Protein AF-A0A960MFV7-F1 (afdb_monomer_lite)

pLDDT: mean 80.04, std 15.41, range [40.59, 96.38]

Foldseek 3Di:
DQDPLLPDPDDDPDDDDDDDDDDDDDQDFQADSRPRDTHHPPDQADPPLRAGRDPVLCVDPVSVVSNVVSVVVSCQQDVQDPVSLVVLCVVQVVVLVVLLVVLVCQVVPPVDPVSVVVSVVSNVVSVVSNVRSVVSVVNNVVVVVVVVVD

Structure (mmCIF, N/CA/C/O backbone):
data_AF-A0A960MFV7-F1
#
_entry.id   AF-A0A960MFV7-F1
#
loop_
_atom_site.group_PDB
_atom_site.id
_atom_site.type_symbol
_atom_site.label_atom_id
_atom_site.label_alt_id
_atom_site.label_comp_id
_atom_site.label_asym_id
_atom_site.label_entity_id
_atom_site.label_seq_id
_atom_site.pdbx_PDB_ins_code
_atom_site.Cartn_x
_atom_site.Cartn_y
_atom_site.Cartn_z
_atom_site.occupancy
_atom_site.B_iso_or_equiv
_atom_site.auth_seq_id
_atom_site.auth_comp_id
_atom_site.auth_asym_id
_atom_site.auth_atom_id
_atom_site.pdbx_PDB_model_num
ATOM 1 N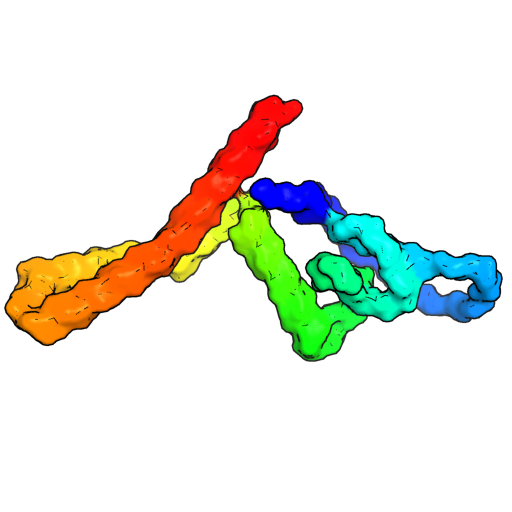 N . MET A 1 1 ? -16.028 -1.235 -0.741 1.00 47.66 1 MET A N 1
ATOM 2 C CA . MET A 1 1 ? -16.711 -0.328 0.194 1.00 47.66 1 MET A CA 1
ATOM 3 C C . MET A 1 1 ? -15.902 -0.315 1.466 1.00 47.66 1 MET A C 1
ATOM 5 O O . MET A 1 1 ? -15.509 -1.391 1.898 1.00 47.66 1 MET A O 1
ATOM 9 N N . CYS A 1 2 ? -15.612 0.863 2.005 1.00 56.50 2 CYS A N 1
ATOM 10 C CA . CYS A 1 2 ? -15.120 0.947 3.371 1.00 56.50 2 CYS A CA 1
ATOM 11 C C . CYS A 1 2 ? -16.263 0.593 4.306 1.00 56.50 2 CYS A C 1
ATOM 13 O O . CYS A 1 2 ? -17.358 1.103 4.080 1.00 56.50 2 CYS A O 1
ATOM 15 N N . PRO A 1 3 ? -16.067 -0.302 5.278 1.00 57.00 3 PRO A N 1
ATOM 16 C CA . PRO A 1 3 ? -17.098 -0.522 6.267 1.00 57.00 3 PRO A CA 1
ATOM 17 C C . PRO A 1 3 ? -17.255 0.755 7.112 1.00 57.00 3 PRO A C 1
ATOM 19 O O . PRO A 1 3 ? -16.258 1.378 7.487 1.00 57.00 3 PRO A O 1
ATOM 22 N N . ASP A 1 4 ? -18.506 1.154 7.366 1.00 56.75 4 ASP A N 1
ATOM 23 C CA . ASP A 1 4 ? -18.871 2.457 7.958 1.00 56.75 4 ASP A CA 1
ATOM 24 C C . ASP A 1 4 ? -18.198 2.728 9.311 1.00 56.75 4 ASP A C 1
ATOM 26 O O . ASP A 1 4 ? -17.954 3.875 9.679 1.00 56.75 4 ASP A O 1
ATOM 30 N N . TRP A 1 5 ? -17.796 1.677 10.023 1.00 56.44 5 TRP A N 1
ATOM 31 C CA . TRP A 1 5 ? -17.131 1.787 11.315 1.00 56.44 5 TRP A CA 1
ATOM 32 C C . TRP A 1 5 ? -15.707 2.351 11.285 1.00 56.44 5 TRP A C 1
ATOM 34 O O . TRP A 1 5 ? -15.196 2.772 12.319 1.00 56.44 5 TRP A O 1
ATOM 44 N N . ILE A 1 6 ? -15.044 2.389 10.123 1.00 59.53 6 ILE A N 1
ATOM 45 C CA . ILE A 1 6 ? -13.696 2.975 10.009 1.00 59.53 6 ILE A CA 1
ATOM 46 C C . ILE A 1 6 ? -13.765 4.518 10.077 1.00 59.53 6 ILE A C 1
ATOM 48 O O . ILE A 1 6 ? -12.744 5.179 10.252 1.00 59.53 6 ILE A O 1
ATOM 52 N N . ILE A 1 7 ? -14.951 5.131 9.951 1.00 51.09 7 ILE A N 1
ATOM 53 C CA . ILE A 1 7 ? -15.165 6.590 9.890 1.00 51.09 7 ILE A CA 1
ATOM 54 C C . ILE A 1 7 ? -15.609 7.169 11.251 1.00 51.09 7 ILE A C 1
ATOM 56 O O . ILE A 1 7 ? -16.507 8.004 11.302 1.00 51.09 7 ILE A O 1
ATOM 60 N N . LEU A 1 8 ? -15.004 6.763 12.373 1.00 47.53 8 LEU A N 1
ATOM 61 C CA . LEU A 1 8 ? -15.225 7.470 13.644 1.00 47.53 8 LEU A CA 1
ATOM 62 C C . LEU A 1 8 ? -14.099 8.486 13.917 1.00 47.53 8 LEU A C 1
ATOM 64 O O . LEU A 1 8 ? -12.928 8.105 14.012 1.00 47.53 8 LEU A O 1
ATOM 68 N N . PRO A 1 9 ? -14.418 9.792 14.008 1.00 44.06 9 PRO A N 1
ATOM 69 C CA . PRO A 1 9 ? -13.449 10.834 14.300 1.00 44.06 9 PRO A CA 1
ATOM 70 C C . PRO A 1 9 ? -13.146 10.874 15.801 1.00 44.06 9 PRO A C 1
ATOM 72 O O . PRO A 1 9 ? -14.058 10.958 16.609 1.00 44.06 9 PRO A O 1
ATOM 75 N N . GLY A 1 10 ? -11.857 10.897 16.149 1.00 42.25 10 GLY A N 1
ATOM 76 C CA . GLY A 1 10 ? -11.361 11.394 17.436 1.00 42.25 10 GLY A CA 1
ATOM 77 C C . GLY A 1 10 ? -11.743 10.555 18.655 1.00 42.25 10 GLY A C 1
ATOM 78 O O . GLY A 1 10 ? -12.791 10.758 19.254 1.00 42.25 10 GLY A O 1
ATOM 79 N N . MET A 1 11 ? -10.837 9.679 19.086 1.00 41.81 11 MET A N 1
ATOM 80 C CA . MET A 1 11 ? -10.891 9.131 20.440 1.00 41.81 11 MET A CA 1
ATOM 81 C C . MET A 1 11 ? -10.346 10.209 21.395 1.00 41.81 11 MET A C 1
ATOM 83 O O . MET A 1 11 ? -9.189 10.603 21.215 1.00 41.81 11 MET A O 1
ATOM 87 N N . PRO A 1 12 ? -11.128 10.732 22.358 1.00 40.59 12 PRO A N 1
ATOM 88 C CA . PRO A 1 12 ? -10.548 11.464 23.470 1.00 40.59 12 PRO A CA 1
ATOM 89 C C . PRO A 1 12 ? -9.702 10.464 24.255 1.00 40.59 12 PRO A C 1
ATOM 91 O O . PRO A 1 12 ? -10.206 9.461 24.761 1.00 40.59 12 PRO A O 1
ATOM 94 N N . THR A 1 13 ? -8.395 10.693 24.284 1.00 52.50 13 THR A N 1
ATOM 95 C CA . THR A 1 13 ? -7.560 10.089 25.312 1.00 52.50 13 THR A CA 1
ATOM 96 C C . THR A 1 13 ? -7.966 10.696 26.658 1.00 52.50 13 THR A C 1
ATOM 98 O O . THR A 1 13 ? -8.592 11.754 26.704 1.00 52.50 13 THR A O 1
ATOM 101 N N . ASP A 1 14 ? -7.586 10.031 27.745 1.00 44.84 14 ASP A N 1
ATOM 102 C CA . ASP A 1 14 ? -7.720 10.511 29.124 1.00 44.84 14 ASP A CA 1
ATOM 103 C C . ASP A 1 14 ? -9.085 10.219 29.800 1.00 44.84 14 ASP A C 1
ATOM 105 O O . ASP A 1 14 ? -9.811 11.109 30.237 1.00 44.84 14 ASP A O 1
ATOM 109 N N . GLN A 1 15 ? -9.409 8.935 29.993 1.00 50.03 15 GLN A N 1
ATOM 110 C CA . GLN A 1 15 ? -10.174 8.526 31.178 1.00 50.03 15 GLN A CA 1
ATOM 111 C C . GLN A 1 15 ? -9.372 7.498 31.975 1.00 50.03 15 GLN A C 1
ATOM 113 O O . GLN A 1 15 ? -9.193 6.352 31.565 1.00 50.03 15 GLN A O 1
ATOM 118 N N . GLU A 1 16 ? -8.858 7.948 33.119 1.00 48.28 16 GLU A N 1
ATOM 119 C CA . GLU A 1 16 ? -8.310 7.098 34.169 1.00 48.28 16 GLU A CA 1
ATOM 120 C C . GLU A 1 16 ? -9.454 6.267 34.766 1.00 48.28 16 GLU A C 1
ATOM 122 O O . GLU A 1 16 ? -10.296 6.786 35.497 1.00 48.28 16 GLU A O 1
ATOM 127 N N . VAL A 1 17 ? -9.514 4.973 34.443 1.00 52.38 17 VAL A N 1
ATOM 128 C CA . VAL A 1 17 ? -10.436 4.047 35.111 1.00 52.38 17 VAL A CA 1
ATOM 129 C C . VAL A 1 17 ? -9.734 3.501 36.349 1.00 52.38 17 VAL A C 1
ATOM 131 O O . VAL A 1 17 ? -9.002 2.512 36.297 1.00 52.38 17 VAL A O 1
ATOM 134 N N . GLY A 1 18 ? -9.931 4.206 37.464 1.00 40.59 18 GLY A N 1
ATOM 135 C CA . GLY A 1 18 ? -9.725 3.664 38.803 1.00 40.59 18 GLY A CA 1
ATOM 136 C C . GLY A 1 18 ? -10.726 2.538 39.050 1.00 40.59 18 GLY A C 1
ATOM 137 O O . GLY A 1 18 ? -11.919 2.695 38.796 1.00 40.59 18 GLY A O 1
ATOM 138 N N . GLY A 1 19 ? -10.226 1.380 39.475 1.00 60.88 19 GLY A N 1
ATOM 139 C CA . GLY A 1 19 ? -11.064 0.232 39.804 1.00 60.88 19 GLY A CA 1
ATOM 140 C C . GLY A 1 19 ? -11.784 0.397 41.138 1.00 60.88 19 GLY A C 1
ATOM 141 O O . GLY A 1 19 ? -11.256 1.063 42.018 1.00 60.88 19 GLY A O 1
ATOM 142 N N . GLU A 1 20 ? -12.934 -0.272 41.278 1.00 46.66 20 GLU A N 1
ATOM 143 C CA . GLU A 1 20 ? -13.460 -0.825 42.536 1.00 46.66 20 GLU A CA 1
ATOM 144 C C . GLU A 1 20 ? -14.679 -1.752 42.288 1.00 46.66 20 GLU A C 1
ATOM 146 O O . GLU A 1 20 ? -15.719 -1.343 41.789 1.00 46.66 20 GLU A O 1
ATOM 151 N N . THR A 1 21 ? -14.461 -3.032 42.613 1.00 51.66 21 THR A N 1
ATOM 152 C CA . THR A 1 21 ? -15.330 -4.103 43.163 1.00 51.66 21 THR A CA 1
ATOM 153 C C . THR A 1 21 ? -16.840 -4.243 42.861 1.00 51.66 21 THR A C 1
ATOM 155 O O . THR A 1 21 ? -17.658 -3.462 43.330 1.00 51.66 21 THR A O 1
ATOM 158 N N . LEU A 1 22 ? -17.156 -5.429 42.308 1.00 63.00 22 LEU A N 1
ATOM 159 C CA . LEU A 1 22 ? -18.204 -6.414 42.668 1.00 63.00 22 LEU A CA 1
ATOM 160 C C . LEU A 1 22 ? -19.640 -5.917 42.940 1.00 63.00 22 LEU A C 1
ATOM 162 O O . LEU A 1 22 ? -19.985 -5.586 44.073 1.00 63.00 22 LEU A O 1
ATOM 166 N N . ALA A 1 23 ? -20.514 -6.077 41.942 1.00 43.62 23 ALA A N 1
ATOM 167 C CA . ALA A 1 23 ? -21.950 -6.260 42.141 1.00 43.62 23 ALA A CA 1
ATOM 168 C C . ALA A 1 23 ? -22.534 -7.225 41.094 1.00 43.62 23 ALA A C 1
ATOM 170 O O . ALA A 1 23 ? -22.010 -7.400 39.999 1.00 43.62 23 ALA A O 1
ATOM 171 N N . GLU A 1 24 ? -23.580 -7.910 41.522 1.00 47.41 24 GLU A N 1
ATOM 172 C CA . GLU A 1 24 ? -24.148 -9.148 41.012 1.00 47.41 24 GLU A CA 1
ATOM 173 C C . GLU A 1 24 ? -25.249 -8.876 39.973 1.00 47.41 24 GLU A C 1
ATOM 175 O O . GLU A 1 24 ? -26.132 -8.062 40.225 1.00 47.41 24 GLU A O 1
ATOM 180 N N . GLY A 1 25 ? -25.238 -9.612 38.855 1.00 51.28 25 GLY A N 1
ATOM 181 C CA . GLY A 1 25 ? -26.461 -9.946 38.115 1.00 51.28 25 GLY A CA 1
ATOM 182 C C . GLY A 1 25 ? -27.028 -8.916 37.134 1.00 51.28 25 GLY A C 1
ATOM 183 O O . GLY A 1 25 ? -28.229 -8.680 37.155 1.00 51.28 25 GLY A O 1
ATOM 184 N N . ASP A 1 26 ? -26.210 -8.399 36.224 1.00 50.28 26 ASP A N 1
ATOM 185 C CA . ASP A 1 26 ? -26.640 -8.105 34.852 1.00 50.28 26 ASP A CA 1
ATOM 186 C C . ASP A 1 26 ? -25.487 -8.566 33.953 1.00 50.28 26 ASP A C 1
ATOM 188 O O . ASP A 1 26 ? -24.322 -8.330 34.276 1.00 50.28 26 ASP A O 1
ATOM 192 N N . GLU A 1 27 ? -25.762 -9.319 32.889 1.00 61.84 27 GLU A N 1
ATOM 193 C CA . GLU A 1 27 ? -24.721 -9.747 31.946 1.00 61.84 27 GLU A CA 1
ATOM 194 C C . GLU A 1 27 ? -24.258 -8.519 31.142 1.00 61.84 27 GLU A C 1
ATOM 196 O O . GLU A 1 27 ? -24.669 -8.304 30.003 1.00 61.84 27 GLU A O 1
ATOM 201 N N . GLU A 1 28 ? -23.448 -7.662 31.770 1.00 69.44 28 GLU A N 1
ATOM 202 C CA . GLU A 1 28 ? -22.886 -6.460 31.163 1.00 69.44 28 GLU A CA 1
ATOM 203 C C . GLU A 1 28 ? -21.996 -6.871 29.986 1.00 69.44 28 GLU A C 1
ATOM 205 O O . GLU A 1 28 ? -20.888 -7.385 30.147 1.00 69.44 28 GLU A O 1
ATOM 210 N N . ALA A 1 29 ? -22.515 -6.687 28.773 1.00 78.06 29 ALA A N 1
ATOM 211 C CA . ALA A 1 29 ? -21.786 -6.943 27.542 1.00 78.06 29 ALA A CA 1
ATOM 212 C C . ALA A 1 29 ? -21.042 -5.678 27.097 1.00 78.06 29 ALA A C 1
ATOM 214 O O . ALA A 1 29 ? -21.637 -4.611 26.928 1.00 78.06 29 ALA A O 1
ATOM 215 N N . GLU A 1 30 ? -19.743 -5.805 26.834 1.00 83.81 30 GLU A N 1
ATOM 216 C CA . GLU A 1 30 ? -18.944 -4.722 26.264 1.00 83.81 30 GLU A CA 1
ATOM 217 C C . GLU A 1 30 ? -19.190 -4.634 24.752 1.00 83.81 30 GLU A C 1
ATOM 219 O O . GLU A 1 30 ? -18.973 -5.589 24.001 1.00 83.81 30 GLU A O 1
ATOM 224 N N . LEU A 1 31 ? -19.638 -3.474 24.273 1.00 87.12 31 LEU A N 1
ATOM 225 C CA . LEU A 1 31 ? -19.877 -3.251 22.849 1.00 87.12 31 LEU A CA 1
ATOM 226 C C . LEU A 1 31 ? -18.585 -2.871 22.125 1.00 87.12 31 LEU A C 1
ATOM 228 O O . LEU A 1 31 ? -17.868 -1.948 22.511 1.00 87.12 31 LEU A O 1
ATOM 232 N N . CYS A 1 32 ? -18.314 -3.536 21.003 1.00 87.12 32 CYS A N 1
ATOM 233 C CA . CYS A 1 32 ? -17.197 -3.165 20.146 1.00 87.12 32 CYS A CA 1
ATOM 234 C C . CYS A 1 32 ? -17.447 -1.811 19.467 1.00 87.12 32 CYS A C 1
ATOM 236 O O . CYS A 1 32 ? -18.321 -1.701 18.614 1.00 87.12 32 CYS A O 1
ATOM 238 N N . VAL A 1 33 ? -16.608 -0.807 19.730 1.00 83.19 33 VAL A N 1
ATOM 239 C CA . VAL A 1 33 ? -16.704 0.521 19.079 1.00 83.19 33 VAL A CA 1
ATOM 240 C C . VAL A 1 33 ? -16.484 0.488 17.563 1.00 83.19 33 VAL A C 1
ATOM 242 O O . VAL A 1 33 ? -16.828 1.433 16.863 1.00 83.19 33 VAL A O 1
ATOM 245 N N . SER A 1 34 ? -15.898 -0.599 17.049 1.00 81.44 34 SER A N 1
ATOM 246 C CA . SER A 1 34 ? -15.771 -0.834 15.613 1.00 81.44 34 SER A CA 1
ATOM 247 C C . SER A 1 34 ? -17.041 -1.486 15.059 1.00 81.44 34 SER A C 1
ATOM 249 O O . SER A 1 34 ? -17.823 -0.844 14.382 1.00 81.44 34 SER A O 1
ATOM 251 N N . CYS A 1 35 ? -17.311 -2.762 15.335 1.00 84.50 35 CYS A N 1
ATOM 252 C CA . CYS A 1 35 ? -18.404 -3.468 14.648 1.00 84.50 35 CYS A CA 1
ATOM 253 C C . CYS A 1 35 ? -19.750 -3.490 15.392 1.00 84.50 35 CYS A C 1
ATOM 255 O O . CYS A 1 35 ? -20.683 -4.116 14.893 1.00 84.50 35 CYS A O 1
ATOM 257 N N . LEU A 1 36 ? -19.837 -2.842 16.560 1.00 87.50 36 LEU A N 1
ATOM 258 C CA . L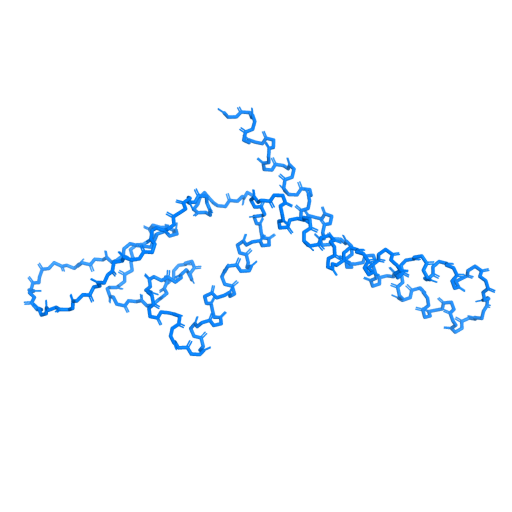EU A 1 36 ? -20.995 -2.827 17.467 1.00 87.50 36 LEU A CA 1
ATOM 259 C C . LEU A 1 36 ? -21.449 -4.217 17.939 1.00 87.50 36 LEU A C 1
ATOM 261 O O . LEU A 1 36 ? -22.559 -4.377 18.435 1.00 87.50 36 LEU A O 1
ATOM 265 N N . GLU A 1 37 ? -20.587 -5.227 17.808 1.00 88.81 37 GLU A N 1
ATOM 266 C CA . GLU A 1 37 ? -20.857 -6.564 18.326 1.00 88.81 37 GLU A CA 1
ATOM 267 C C . GLU A 1 37 ? -20.711 -6.577 19.857 1.00 88.81 37 GLU A C 1
ATOM 269 O O . GLU A 1 37 ? -19.703 -6.056 20.359 1.00 88.81 37 GLU A O 1
ATOM 274 N N . PRO A 1 38 ? -21.654 -7.185 20.598 1.00 89.75 38 PRO A N 1
ATOM 275 C CA . PRO A 1 38 ? -21.486 -7.440 22.022 1.00 89.75 38 PRO A CA 1
ATOM 276 C C . PRO A 1 38 ? -20.378 -8.478 22.241 1.00 89.75 38 PRO A C 1
ATOM 278 O O . PRO A 1 38 ? -20.341 -9.521 21.592 1.00 89.75 38 PRO A O 1
ATOM 281 N N . ASN A 1 39 ? -19.449 -8.186 23.145 1.00 89.88 39 ASN A N 1
ATOM 282 C CA . ASN A 1 39 ? -18.387 -9.093 23.566 1.00 89.88 39 ASN A CA 1
ATOM 283 C C . ASN A 1 39 ? -18.482 -9.340 25.071 1.00 89.88 39 ASN A C 1
ATOM 285 O O . ASN A 1 39 ? -19.104 -8.581 25.814 1.00 89.88 39 ASN A O 1
ATOM 289 N N . THR A 1 40 ? -17.852 -10.426 25.510 1.00 87.38 40 THR A N 1
ATOM 290 C CA . THR A 1 40 ? -17.737 -10.745 26.932 1.00 87.38 40 THR A CA 1
ATOM 291 C C . THR A 1 40 ? -16.959 -9.643 27.657 1.00 87.38 40 THR A C 1
ATOM 293 O O . THR A 1 40 ? -15.923 -9.222 27.128 1.00 87.38 40 THR A O 1
ATOM 296 N N . PRO A 1 41 ? -17.395 -9.220 28.855 1.00 85.12 41 PRO A N 1
ATOM 297 C CA . PRO A 1 41 ? -16.687 -8.207 29.630 1.00 85.12 41 PRO A CA 1
ATOM 298 C C . PRO A 1 41 ? -15.246 -8.656 29.919 1.00 85.12 41 PRO A C 1
ATOM 300 O O . PRO A 1 41 ? -14.996 -9.828 30.215 1.00 85.12 41 PRO A O 1
ATOM 303 N N . GLY A 1 42 ? -14.284 -7.741 29.776 1.00 83.00 42 GLY A N 1
ATOM 304 C CA . GLY A 1 42 ? -12.851 -8.025 29.924 1.00 83.00 42 GLY A CA 1
ATOM 305 C C . GLY A 1 42 ? -12.165 -8.672 28.710 1.00 83.00 42 GLY A C 1
ATOM 306 O O . GLY A 1 42 ? -10.993 -9.052 28.800 1.00 83.00 42 GLY A O 1
ATOM 307 N N . ALA A 1 43 ? -12.841 -8.802 27.564 1.00 84.81 43 ALA A N 1
ATOM 308 C CA . ALA A 1 43 ? -12.191 -9.234 26.328 1.00 84.81 43 ALA A CA 1
ATOM 309 C C . ALA A 1 43 ? -11.249 -8.141 25.788 1.00 84.81 43 ALA A C 1
ATOM 311 O O . ALA A 1 43 ? -11.643 -7.000 25.591 1.00 84.81 43 ALA A O 1
ATOM 312 N N . ASN A 1 44 ? -9.997 -8.489 25.468 1.00 85.38 44 ASN A N 1
ATOM 313 C CA . ASN A 1 44 ? -9.040 -7.517 24.909 1.00 85.38 44 ASN A CA 1
ATOM 314 C C . ASN A 1 44 ? -9.269 -7.225 23.416 1.00 85.38 44 ASN A C 1
ATOM 316 O O . ASN A 1 44 ? -8.893 -6.158 22.928 1.00 85.38 44 ASN A O 1
ATOM 320 N N . PHE A 1 45 ? -9.883 -8.165 22.694 1.00 89.31 45 PHE A N 1
ATOM 321 C CA . PHE A 1 45 ? -10.160 -8.067 21.263 1.00 89.31 45 PHE A CA 1
ATOM 322 C C . PHE A 1 45 ? -11.573 -8.543 20.956 1.00 89.31 45 PHE A C 1
ATOM 324 O O . PHE A 1 45 ? -12.070 -9.489 21.565 1.00 89.31 45 PHE A O 1
ATOM 331 N N . CYS A 1 46 ? -12.195 -7.924 19.958 1.00 89.31 46 CYS A N 1
ATOM 332 C CA . CYS A 1 46 ? -13.505 -8.339 19.485 1.00 89.31 46 CYS A CA 1
ATOM 333 C C . CYS A 1 46 ? -13.442 -9.703 18.781 1.00 89.31 46 CYS A C 1
ATOM 335 O O . CYS A 1 46 ? -12.671 -9.876 17.834 1.00 89.31 46 CYS A O 1
ATOM 337 N N . ALA A 1 47 ? -14.321 -10.632 19.164 1.00 88.06 47 ALA A N 1
ATOM 338 C CA . ALA A 1 47 ? -14.390 -11.973 18.577 1.00 88.06 47 ALA A CA 1
ATOM 339 C C . ALA A 1 47 ? -14.789 -11.975 17.088 1.00 88.06 47 ALA A C 1
ATOM 341 O O . ALA A 1 47 ? -14.470 -12.912 16.357 1.00 88.06 47 ALA A O 1
ATOM 342 N N . LYS A 1 48 ? -15.479 -10.923 16.629 1.00 87.50 48 LYS A N 1
ATOM 343 C CA . LYS A 1 48 ? -15.992 -10.813 15.258 1.00 87.50 48 LYS A CA 1
ATOM 344 C C . LYS A 1 48 ? -15.037 -10.091 14.315 1.00 87.50 48 LYS A C 1
ATOM 346 O O . LYS A 1 48 ? -14.749 -10.596 13.235 1.00 87.50 48 LYS A O 1
ATOM 351 N N . CYS A 1 49 ? -14.574 -8.897 14.689 1.00 83.56 49 CYS A N 1
ATOM 352 C CA . CYS A 1 49 ? -13.759 -8.059 13.802 1.00 83.56 49 CYS A CA 1
ATOM 353 C C . CYS A 1 49 ? -12.273 -7.998 14.179 1.00 83.56 49 CYS A C 1
ATOM 355 O O . CYS A 1 49 ? -11.477 -7.519 13.375 1.00 83.56 49 CYS A O 1
ATOM 357 N N . GLY A 1 50 ? -11.888 -8.458 15.375 1.00 85.75 50 GLY A N 1
ATOM 358 C CA . GLY A 1 50 ? -10.509 -8.383 15.863 1.00 85.75 50 GLY A CA 1
ATOM 359 C C . GLY A 1 50 ? -10.049 -6.981 16.278 1.00 85.75 50 GLY A C 1
ATOM 360 O O . GLY A 1 50 ? -8.854 -6.781 16.476 1.00 85.75 50 GLY A O 1
ATOM 361 N N . ALA A 1 51 ? -10.961 -6.010 16.403 1.00 86.81 51 ALA A N 1
ATOM 362 C CA . ALA A 1 51 ? -10.626 -4.681 16.913 1.00 86.81 51 ALA A CA 1
ATOM 363 C C . ALA A 1 51 ? -10.198 -4.753 18.390 1.00 86.81 51 ALA A C 1
ATOM 365 O O . ALA A 1 51 ? -10.802 -5.524 19.145 1.00 86.81 51 ALA A O 1
ATOM 366 N N . PRO A 1 52 ? -9.208 -3.951 18.819 1.00 88.06 52 PRO A N 1
ATOM 367 C CA . PRO A 1 52 ? -8.865 -3.825 20.231 1.00 88.06 52 PRO A CA 1
ATOM 368 C C . PRO A 1 52 ? -10.025 -3.177 21.001 1.00 88.06 52 PRO A C 1
ATOM 370 O O . PRO A 1 52 ? -10.573 -2.167 20.558 1.00 88.06 52 PRO A O 1
ATOM 373 N N . LEU A 1 53 ? -10.411 -3.776 22.129 1.00 86.88 53 LEU A N 1
ATOM 374 C CA . LEU A 1 53 ? -11.492 -3.284 22.995 1.00 86.88 53 LEU A CA 1
ATOM 375 C C . LEU A 1 53 ? -10.958 -2.526 24.216 1.00 86.88 53 LEU A C 1
ATOM 377 O O . LEU A 1 53 ? -11.580 -1.567 24.661 1.00 86.88 53 LEU A O 1
ATOM 381 N N . SER A 1 54 ? -9.789 -2.921 24.729 1.00 81.62 54 SER A N 1
ATOM 382 C CA . SER A 1 54 ? -9.205 -2.366 25.951 1.00 81.62 54 SER A CA 1
ATOM 383 C C . SER A 1 54 ? -7.901 -1.616 25.668 1.00 81.62 54 SER A C 1
ATOM 385 O O . SER A 1 54 ? -7.123 -1.992 24.795 1.00 81.62 54 SER A O 1
ATOM 387 N N . ALA A 1 55 ? -7.588 -0.591 26.467 1.00 74.19 55 ALA A N 1
ATOM 388 C CA . ALA A 1 55 ? -6.263 0.044 26.440 1.00 74.19 55 ALA A CA 1
ATOM 389 C C . ALA A 1 55 ? -5.134 -0.940 26.825 1.00 74.19 55 ALA A C 1
ATOM 391 O O . ALA A 1 55 ? -3.978 -0.773 26.426 1.00 74.19 55 ALA A O 1
ATOM 392 N N . TYR A 1 56 ? -5.481 -2.008 27.551 1.00 74.56 56 TYR A N 1
ATOM 393 C CA . TYR A 1 56 ? -4.576 -3.096 27.916 1.00 74.56 56 TYR A CA 1
ATOM 394 C C . TYR A 1 56 ? -4.112 -3.924 26.713 1.00 74.56 56 TYR A C 1
ATOM 396 O O . TYR A 1 56 ? -3.040 -4.523 26.760 1.00 74.56 56 TYR A O 1
ATOM 404 N N . SER A 1 57 ? -4.829 -3.888 25.586 1.00 70.81 57 SER A N 1
ATOM 405 C CA . SER A 1 57 ? -4.382 -4.536 24.351 1.00 70.81 57 SER A CA 1
ATOM 406 C C . SER A 1 57 ? -3.106 -3.907 23.760 1.00 70.81 57 SER A C 1
ATOM 408 O O . SER A 1 57 ? -2.583 -4.408 22.770 1.00 70.81 57 SER A O 1
ATOM 410 N N . SER A 1 58 ? -2.612 -2.800 24.328 1.00 74.88 58 SER A N 1
ATOM 411 C CA . SER A 1 58 ? -1.382 -2.119 23.899 1.00 74.88 58 SER A CA 1
ATOM 412 C C . SER A 1 58 ? -0.193 -2.329 24.844 1.00 74.88 58 SER A C 1
ATOM 414 O O . SER A 1 58 ? 0.916 -1.901 24.521 1.00 74.88 58 SER A O 1
ATOM 416 N N . THR A 1 59 ? -0.393 -2.962 26.006 1.00 82.44 59 THR A N 1
ATOM 417 C CA . THR A 1 59 ? 0.670 -3.156 27.011 1.00 82.44 59 THR A CA 1
ATOM 418 C C . THR A 1 59 ? 1.426 -4.469 26.816 1.00 82.44 59 THR A C 1
ATOM 420 O O . THR A 1 59 ? 2.613 -4.548 27.137 1.00 82.44 59 THR A O 1
ATOM 423 N N . GLY A 1 60 ? 0.771 -5.485 26.252 1.00 83.75 60 GLY A N 1
ATOM 424 C CA . GLY A 1 60 ? 1.382 -6.774 25.954 1.00 83.75 60 GLY A CA 1
ATOM 425 C C . GLY A 1 60 ? 2.121 -6.801 24.602 1.00 83.75 60 GLY A C 1
ATOM 426 O O . GLY A 1 60 ? 1.716 -6.124 23.651 1.00 83.75 60 GLY A O 1
ATOM 427 N N . PRO A 1 61 ? 3.230 -7.559 24.482 1.00 84.12 61 PRO A N 1
ATOM 428 C CA . PRO A 1 61 ? 4.066 -7.562 23.280 1.00 84.12 61 PRO A CA 1
ATOM 429 C C . PRO A 1 61 ? 3.379 -8.186 22.058 1.00 84.12 61 PRO A C 1
ATOM 431 O O . PRO A 1 61 ? 3.682 -7.796 20.934 1.00 84.12 61 PRO A O 1
ATOM 434 N N . ILE A 1 62 ? 2.466 -9.142 22.250 1.00 87.31 62 ILE A N 1
ATOM 435 C CA . ILE A 1 62 ? 1.765 -9.823 21.148 1.00 87.31 62 ILE A CA 1
ATOM 436 C C . ILE A 1 62 ? 0.500 -9.036 20.787 1.00 87.31 62 ILE A C 1
ATOM 438 O O . ILE A 1 62 ? 0.197 -8.814 19.615 1.00 87.31 62 ILE A O 1
ATOM 442 N N . GLU A 1 63 ? -0.206 -8.565 21.805 1.00 84.31 63 GLU A N 1
ATOM 443 C CA . GLU A 1 63 ? -1.434 -7.789 21.724 1.00 84.31 63 GLU A CA 1
ATOM 444 C C . GLU A 1 63 ? -1.187 -6.484 20.965 1.00 84.31 63 GLU A C 1
ATOM 446 O O . GLU A 1 63 ? -1.932 -6.150 20.041 1.00 84.31 63 GLU A O 1
ATOM 451 N N . ARG A 1 64 ? -0.063 -5.819 21.254 1.00 84.81 64 ARG A N 1
ATOM 452 C CA . ARG A 1 64 ? 0.365 -4.621 20.536 1.00 84.81 64 ARG A CA 1
ATOM 453 C C . ARG A 1 64 ? 0.528 -4.869 19.037 1.00 84.81 64 ARG A C 1
ATOM 455 O O . ARG A 1 64 ? 0.041 -4.079 18.233 1.00 84.81 64 ARG A O 1
ATOM 462 N N . VAL A 1 65 ? 1.175 -5.967 18.646 1.00 87.56 65 VAL A N 1
ATOM 463 C CA . VAL A 1 65 ? 1.378 -6.299 17.224 1.00 87.56 65 VAL A CA 1
ATOM 464 C C . VAL A 1 65 ? 0.041 -6.566 16.529 1.00 87.56 65 VAL A C 1
ATOM 466 O O . VAL A 1 65 ? -0.148 -6.166 15.378 1.00 87.56 65 VAL A O 1
ATOM 469 N N . MET A 1 66 ? -0.915 -7.196 17.218 1.00 84.88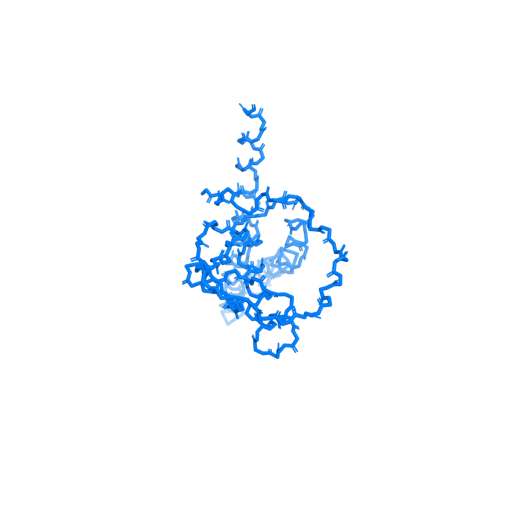 66 MET A N 1
ATOM 470 C CA . MET A 1 66 ? -2.262 -7.401 16.676 1.00 84.88 66 MET A CA 1
ATOM 471 C C . MET A 1 66 ? -3.033 -6.084 16.528 1.00 84.88 66 MET A C 1
ATOM 473 O O . MET A 1 66 ? -3.634 -5.853 15.476 1.00 84.88 66 MET A O 1
ATOM 477 N N . ALA A 1 67 ? -2.970 -5.201 17.528 1.00 84.31 67 ALA A N 1
ATOM 478 C CA . ALA A 1 67 ? -3.614 -3.889 17.488 1.00 84.31 67 ALA A CA 1
ATOM 479 C C . ALA A 1 67 ? -3.039 -3.004 16.365 1.00 84.31 67 ALA A C 1
ATOM 481 O O . ALA A 1 67 ? -3.790 -2.410 15.589 1.00 84.31 67 ALA A O 1
ATOM 482 N N . GLU A 1 68 ? -1.714 -2.977 16.207 1.00 85.88 68 GLU A N 1
ATOM 483 C CA . GLU A 1 68 ? -1.050 -2.273 15.104 1.00 85.88 68 GLU A CA 1
ATOM 484 C C . GLU A 1 68 ? -1.445 -2.875 13.744 1.00 85.88 68 GLU A C 1
ATOM 486 O O . GLU A 1 68 ? -1.791 -2.149 12.808 1.00 85.88 68 GLU A O 1
ATOM 491 N N . GLY A 1 69 ? -1.473 -4.207 13.633 1.00 84.19 69 GLY A N 1
ATOM 492 C CA . GLY A 1 69 ? -1.885 -4.913 12.419 1.00 84.19 69 GLY A CA 1
ATOM 493 C C . GLY A 1 69 ? -3.317 -4.592 11.978 1.00 84.19 69 GLY A C 1
ATOM 494 O O . GLY A 1 69 ? -3.572 -4.451 10.777 1.00 84.19 69 GLY A O 1
ATOM 495 N N . PHE A 1 70 ? -4.238 -4.430 12.932 1.00 84.06 70 PHE A N 1
ATOM 496 C CA . PHE A 1 70 ? -5.613 -4.006 12.671 1.00 84.06 70 PHE A CA 1
ATOM 497 C C . PHE A 1 70 ? -5.659 -2.607 12.035 1.00 84.06 70 PHE A C 1
ATOM 499 O O . PHE A 1 70 ? -6.306 -2.418 11.002 1.00 84.06 70 PHE A O 1
ATOM 506 N N . ILE A 1 71 ? -4.887 -1.654 12.573 1.00 80.12 71 ILE A N 1
ATOM 507 C CA . ILE A 1 71 ? -4.776 -0.290 12.031 1.00 80.12 71 ILE A CA 1
ATOM 508 C C . ILE A 1 71 ? -4.177 -0.305 10.619 1.00 80.12 71 ILE A C 1
ATOM 510 O O . ILE A 1 71 ? -4.678 0.388 9.731 1.00 80.12 71 ILE A O 1
ATOM 514 N N . PHE A 1 72 ? -3.141 -1.112 10.369 1.00 79.44 72 PHE A N 1
ATOM 515 C CA . PHE A 1 72 ? -2.524 -1.196 9.041 1.00 79.44 72 PHE A CA 1
ATOM 516 C C . PHE A 1 72 ? -3.472 -1.760 7.979 1.00 79.44 72 PHE A C 1
ATOM 518 O O . PHE A 1 72 ? -3.509 -1.235 6.864 1.00 79.44 72 PHE A O 1
ATOM 525 N N . ARG A 1 73 ? -4.267 -2.790 8.304 1.00 77.50 73 ARG A N 1
ATOM 526 C CA . ARG A 1 73 ? -5.276 -3.320 7.369 1.00 77.50 73 ARG A CA 1
ATOM 527 C C . ARG A 1 73 ? -6.374 -2.302 7.103 1.00 77.50 73 ARG A C 1
ATOM 529 O O . ARG A 1 73 ? -6.664 -2.038 5.939 1.00 77.50 73 ARG A O 1
ATOM 536 N N . ALA A 1 74 ? -6.900 -1.666 8.150 1.00 75.00 74 ALA A N 1
ATOM 537 C CA . ALA A 1 74 ? -7.899 -0.611 8.007 1.00 75.00 74 ALA A CA 1
ATOM 538 C C . ALA A 1 74 ? -7.377 0.551 7.138 1.00 75.00 74 ALA A C 1
ATOM 540 O O . ALA A 1 74 ? -8.064 1.008 6.224 1.00 75.00 74 ALA A O 1
ATOM 541 N N . GLY A 1 75 ? -6.128 0.979 7.349 1.00 69.62 75 GLY A N 1
ATOM 542 C CA . GLY A 1 75 ? -5.489 2.034 6.560 1.00 69.62 75 GLY A CA 1
ATOM 543 C C . GLY A 1 75 ? -5.214 1.648 5.101 1.00 69.62 75 GLY A C 1
ATOM 544 O O . GLY A 1 75 ? -5.299 2.501 4.216 1.00 69.62 75 GLY A O 1
ATOM 545 N N . ALA A 1 76 ? -4.912 0.374 4.830 1.00 69.44 76 ALA A N 1
ATOM 546 C CA . ALA A 1 76 ? -4.677 -0.131 3.477 1.00 69.44 76 ALA A CA 1
ATOM 547 C C . ALA A 1 76 ? -5.978 -0.323 2.680 1.00 69.44 76 ALA A C 1
ATOM 549 O O . ALA A 1 76 ? -6.015 -0.066 1.473 1.00 69.44 76 ALA A O 1
ATOM 550 N N . GLU A 1 77 ? -7.045 -0.764 3.344 1.00 70.88 77 GLU A N 1
ATOM 551 C CA . GLU A 1 77 ? -8.353 -0.969 2.720 1.00 70.88 77 GLU A CA 1
ATOM 552 C C . GLU A 1 77 ? -9.093 0.358 2.505 1.00 70.88 77 GLU A C 1
ATOM 554 O O . GLU A 1 77 ? -9.768 0.526 1.483 1.00 70.88 77 GLU A O 1
ATOM 559 N N . CYS A 1 78 ? -8.901 1.320 3.416 1.00 67.00 78 CYS A N 1
ATOM 560 C CA . CYS A 1 78 ? -9.651 2.570 3.490 1.00 67.00 78 CYS A CA 1
ATOM 561 C C . CYS A 1 78 ? -8.765 3.784 3.790 1.00 67.00 78 CYS A C 1
ATOM 563 O O . CYS A 1 78 ? -8.809 4.335 4.892 1.00 67.00 78 CYS A O 1
ATOM 565 N N . PRO A 1 79 ? -7.977 4.267 2.812 1.00 65.56 79 PRO A N 1
ATOM 566 C CA . PRO A 1 79 ? -7.226 5.499 2.992 1.00 65.56 79 PRO A CA 1
ATOM 567 C C . PRO A 1 79 ? -8.212 6.664 3.136 1.00 65.56 79 PRO A C 1
ATOM 569 O O . PRO A 1 79 ? -8.816 7.087 2.160 1.00 65.56 79 PRO A O 1
ATOM 572 N N . GLN A 1 80 ? -8.401 7.188 4.346 1.00 68.25 80 GLN A N 1
ATOM 573 C CA . GLN A 1 80 ? -9.314 8.318 4.572 1.00 68.25 80 GLN A CA 1
ATOM 574 C C . GLN A 1 80 ? -8.651 9.680 4.361 1.00 68.25 80 GLN A C 1
ATOM 576 O O . GLN A 1 80 ? -9.330 10.674 4.110 1.00 68.25 80 GLN A O 1
ATOM 581 N N . ARG A 1 81 ? -7.318 9.752 4.455 1.00 77.81 81 ARG A N 1
ATOM 582 C CA . ARG A 1 81 ? -6.570 11.012 4.385 1.00 77.81 81 ARG A CA 1
ATOM 583 C C . ARG A 1 81 ? -5.619 11.010 3.197 1.00 77.81 81 ARG A C 1
ATOM 585 O O . ARG A 1 81 ? -4.828 10.081 3.036 1.00 77.81 81 ARG A O 1
ATOM 592 N N . ALA A 1 82 ? -5.624 12.103 2.430 1.00 80.38 82 ALA A N 1
ATOM 593 C CA . ALA A 1 82 ? -4.686 12.320 1.324 1.00 80.38 82 ALA A CA 1
ATOM 594 C C . ALA A 1 82 ? -3.217 12.155 1.754 1.00 80.38 82 ALA A C 1
ATOM 596 O O . ALA A 1 82 ? -2.403 11.675 0.972 1.00 80.38 82 ALA A O 1
ATOM 597 N N . ILE A 1 83 ? -2.897 12.500 3.008 1.00 87.56 83 ILE A N 1
ATOM 598 C CA . ILE A 1 83 ? -1.556 12.360 3.591 1.00 87.56 83 ILE A CA 1
ATOM 599 C C . ILE A 1 83 ? -1.072 10.902 3.557 1.00 87.56 83 ILE A C 1
ATOM 601 O O . ILE A 1 83 ? 0.084 10.663 3.226 1.00 87.56 83 ILE A O 1
ATOM 605 N N . VAL A 1 84 ? -1.942 9.922 3.827 1.00 84.19 84 VAL A N 1
ATOM 606 C CA . VAL A 1 84 ? -1.566 8.496 3.812 1.00 84.19 84 VAL A CA 1
ATOM 607 C C . VAL A 1 84 ? -1.259 8.037 2.385 1.00 84.19 84 VAL A C 1
ATOM 609 O O . VAL A 1 84 ? -0.261 7.360 2.150 1.00 84.19 84 VAL A O 1
ATOM 612 N N . VAL A 1 85 ? -2.070 8.465 1.412 1.00 86.06 85 VAL A N 1
ATOM 613 C CA . VAL A 1 85 ? -1.846 8.163 -0.012 1.00 86.06 85 VAL A CA 1
ATOM 614 C C . VAL A 1 85 ? -0.544 8.798 -0.504 1.00 86.06 85 VAL A C 1
ATOM 616 O O . VAL A 1 85 ? 0.243 8.137 -1.177 1.00 86.06 85 VAL A O 1
ATOM 619 N N . MET A 1 86 ? -0.294 10.057 -0.136 1.00 88.50 86 MET A N 1
ATOM 620 C CA . MET A 1 86 ? 0.948 10.771 -0.442 1.00 88.50 86 MET A CA 1
ATOM 621 C C . MET A 1 86 ? 2.167 10.067 0.163 1.00 88.50 86 MET A C 1
ATOM 623 O O . MET A 1 86 ? 3.141 9.825 -0.545 1.00 88.50 86 MET A O 1
ATOM 627 N N . GLY A 1 87 ? 2.099 9.681 1.441 1.00 88.62 87 GLY A N 1
ATOM 628 C CA . GLY A 1 87 ? 3.167 8.943 2.115 1.00 88.62 87 GLY A CA 1
ATOM 629 C C . GLY A 1 87 ? 3.483 7.620 1.417 1.00 88.62 87 GLY A C 1
ATOM 630 O O . GLY A 1 87 ? 4.645 7.333 1.142 1.00 88.62 87 GLY A O 1
ATOM 631 N N . LEU A 1 88 ? 2.456 6.858 1.032 1.00 88.38 88 LEU A N 1
ATOM 632 C CA . LEU A 1 88 ? 2.618 5.600 0.298 1.00 88.38 88 LEU A CA 1
ATOM 633 C C . LEU A 1 88 ? 3.262 5.805 -1.085 1.00 88.38 88 LEU A C 1
ATOM 635 O O . LEU A 1 88 ? 4.100 5.007 -1.505 1.00 88.38 88 LEU A O 1
ATOM 639 N N . TRP A 1 89 ? 2.908 6.886 -1.783 1.00 91.06 89 TRP A N 1
ATOM 640 C CA . TRP A 1 89 ? 3.523 7.256 -3.061 1.00 91.06 89 TRP A CA 1
ATOM 641 C C . TRP A 1 89 ? 4.989 7.664 -2.923 1.00 91.06 89 TRP A C 1
ATOM 643 O O . TRP A 1 89 ? 5.799 7.302 -3.772 1.00 91.06 89 TRP A O 1
ATOM 653 N N . ILE A 1 90 ? 5.355 8.373 -1.858 1.00 93.31 90 ILE A N 1
ATOM 654 C CA . ILE A 1 90 ? 6.753 8.740 -1.609 1.00 93.31 90 ILE A CA 1
ATOM 655 C C . ILE A 1 90 ? 7.574 7.492 -1.258 1.00 93.31 90 ILE A C 1
ATOM 657 O O . ILE A 1 90 ? 8.653 7.295 -1.810 1.00 93.31 90 ILE A O 1
ATOM 661 N N . LEU A 1 91 ? 7.049 6.632 -0.383 1.00 91.25 91 LEU A N 1
ATOM 662 C CA . LEU A 1 91 ? 7.789 5.497 0.174 1.00 91.25 91 LEU A CA 1
ATOM 663 C C . LEU A 1 91 ? 7.925 4.335 -0.825 1.00 91.25 91 LEU A C 1
ATOM 665 O O . LEU A 1 91 ? 9.001 3.759 -0.946 1.00 91.25 91 LEU A O 1
ATOM 669 N N . LEU A 1 92 ? 6.862 4.010 -1.570 1.00 90.88 92 LEU A N 1
ATOM 670 C CA . LEU A 1 92 ? 6.862 2.905 -2.543 1.00 90.88 92 LEU A CA 1
ATOM 671 C C . LEU A 1 92 ? 6.914 3.376 -3.996 1.00 90.88 92 LEU A C 1
ATOM 673 O O . LEU A 1 92 ? 7.507 2.708 -4.841 1.00 90.88 92 LEU A O 1
ATOM 677 N N . GLY A 1 93 ? 6.291 4.512 -4.307 1.00 92.12 93 GLY A N 1
ATOM 678 C CA . GLY A 1 93 ? 6.207 5.008 -5.678 1.00 92.12 93 GL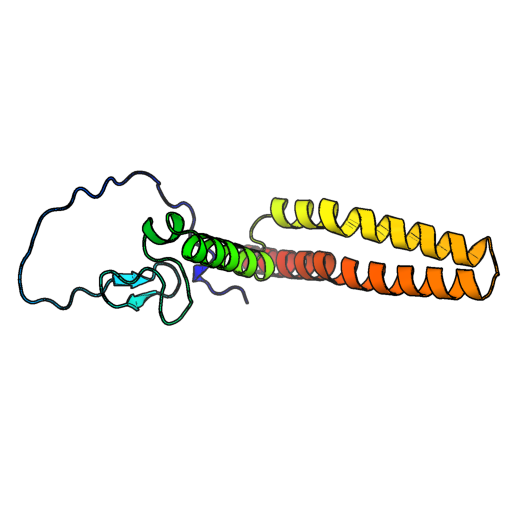Y A CA 1
ATOM 679 C C . GLY A 1 93 ? 7.546 5.516 -6.202 1.00 92.12 93 GLY A C 1
ATOM 680 O O . GLY A 1 93 ? 7.939 5.150 -7.306 1.00 92.12 93 GLY A O 1
ATOM 681 N N . LEU A 1 94 ? 8.280 6.302 -5.412 1.00 94.94 94 LEU A N 1
ATOM 682 C CA . LEU A 1 94 ? 9.542 6.905 -5.851 1.00 94.94 94 LEU A CA 1
ATOM 683 C C . LEU A 1 94 ? 10.627 5.854 -6.169 1.00 94.94 94 LEU A C 1
ATOM 685 O O . LEU A 1 94 ? 11.162 5.895 -7.282 1.00 94.94 94 LEU A O 1
ATOM 689 N N . PRO A 1 95 ? 10.909 4.859 -5.299 1.00 94.19 95 PRO A N 1
ATOM 690 C CA . PRO A 1 95 ? 11.859 3.796 -5.628 1.00 94.19 95 PRO A CA 1
ATOM 691 C C . PRO A 1 95 ? 11.423 2.965 -6.837 1.00 94.19 95 PRO A C 1
ATOM 693 O O . PRO A 1 95 ? 12.256 2.558 -7.644 1.00 94.19 95 PRO A O 1
ATOM 696 N N . ALA A 1 96 ? 10.119 2.726 -6.993 1.00 93.38 96 ALA A N 1
ATOM 697 C CA . ALA A 1 96 ? 9.613 1.929 -8.097 1.00 93.38 96 ALA A CA 1
ATOM 698 C C . ALA A 1 96 ? 9.692 2.673 -9.443 1.00 93.38 96 ALA A C 1
ATOM 700 O O . ALA A 1 96 ? 10.079 2.073 -10.444 1.00 93.38 96 ALA A O 1
ATOM 701 N N . VAL A 1 97 ? 9.421 3.983 -9.480 1.00 94.56 97 VAL A N 1
ATOM 702 C CA . VAL A 1 97 ? 9.656 4.810 -10.679 1.00 94.56 97 VAL A CA 1
ATOM 703 C C . VAL A 1 97 ? 11.141 4.818 -11.038 1.00 94.56 97 VAL A C 1
ATOM 705 O O . VAL A 1 97 ? 11.485 4.626 -12.203 1.00 94.56 97 VAL A O 1
ATOM 708 N N . PHE A 1 98 ? 12.025 4.974 -10.049 1.00 95.69 98 PHE A N 1
ATOM 709 C CA . PHE A 1 98 ? 13.468 4.921 -10.276 1.00 95.69 98 PHE A CA 1
ATOM 710 C C . PHE A 1 98 ? 13.911 3.566 -10.847 1.00 95.69 98 PHE A C 1
ATOM 712 O O . PHE A 1 98 ? 14.654 3.527 -11.825 1.00 95.69 98 PHE A O 1
ATOM 719 N N . GLY A 1 99 ? 13.398 2.460 -10.299 1.00 93.06 99 GLY A N 1
ATOM 720 C CA . GLY A 1 99 ? 13.646 1.111 -10.810 1.00 93.06 99 GLY A CA 1
ATOM 721 C C . GLY A 1 99 ? 13.189 0.924 -12.258 1.00 93.06 99 GLY A C 1
ATOM 722 O O . GLY A 1 99 ? 13.909 0.318 -13.049 1.00 93.06 99 GLY A O 1
ATOM 723 N N . ILE A 1 100 ? 12.052 1.512 -12.647 1.00 95.06 100 ILE A N 1
ATOM 724 C CA . ILE A 1 100 ? 11.582 1.477 -14.040 1.00 95.06 100 ILE A CA 1
ATOM 725 C C . ILE A 1 100 ? 12.509 2.259 -14.965 1.00 95.06 100 ILE A C 1
ATOM 727 O O . ILE A 1 100 ? 12.889 1.752 -16.019 1.00 95.06 100 ILE A O 1
ATOM 731 N N . VAL A 1 101 ? 12.896 3.477 -14.581 1.00 95.81 101 VAL A N 1
ATOM 732 C CA . VAL A 1 101 ? 13.803 4.307 -15.388 1.00 95.81 101 VAL A CA 1
ATOM 733 C C . VAL A 1 101 ? 15.159 3.618 -15.550 1.00 95.81 101 VAL A C 1
ATOM 735 O O . VAL A 1 101 ? 15.665 3.521 -16.667 1.00 95.81 101 VAL A O 1
ATOM 738 N N . ALA A 1 102 ? 15.718 3.086 -14.462 1.00 93.06 102 ALA A N 1
ATOM 739 C CA . ALA A 1 102 ? 16.984 2.362 -14.481 1.00 93.06 102 ALA A CA 1
ATOM 740 C C . ALA A 1 102 ? 16.898 1.068 -15.306 1.00 93.06 102 ALA A C 1
ATOM 742 O O . ALA A 1 102 ? 17.786 0.802 -16.112 1.00 93.06 102 ALA A O 1
ATOM 743 N N . GLY A 1 103 ? 15.817 0.294 -15.161 1.00 92.81 103 GLY A N 1
ATOM 744 C CA . GLY A 1 103 ? 15.598 -0.939 -15.918 1.00 92.81 103 GLY A CA 1
ATOM 745 C C . GLY A 1 103 ? 15.442 -0.687 -17.420 1.00 92.81 103 GLY A C 1
ATOM 746 O O . GLY A 1 103 ? 16.104 -1.343 -18.223 1.00 92.81 103 GLY A O 1
ATOM 747 N N . LEU A 1 104 ? 14.631 0.302 -17.814 1.00 94.50 104 LEU A N 1
ATOM 748 C CA . LEU A 1 104 ? 14.482 0.698 -19.220 1.00 94.50 104 LEU A CA 1
ATOM 749 C C . LEU A 1 104 ? 15.798 1.227 -19.798 1.00 94.50 104 LEU A C 1
ATOM 751 O O . LEU A 1 104 ? 16.191 0.818 -20.888 1.00 94.50 104 LEU A O 1
ATOM 755 N N . GLY A 1 105 ? 16.508 2.086 -19.061 1.00 93.62 105 GLY A N 1
ATOM 756 C CA . GLY A 1 105 ? 17.828 2.571 -19.462 1.00 93.62 105 GLY A CA 1
ATOM 757 C C . GLY A 1 105 ? 18.824 1.424 -19.648 1.00 93.62 105 GLY A C 1
ATOM 758 O O . GLY A 1 105 ? 19.477 1.329 -20.682 1.00 93.62 105 GLY A O 1
ATOM 759 N N . GLY A 1 106 ? 18.885 0.490 -18.700 1.00 90.88 106 GLY A N 1
ATOM 760 C CA . GLY A 1 106 ? 19.768 -0.670 -18.782 1.00 90.88 106 GLY A CA 1
ATOM 761 C C . GLY A 1 106 ? 19.513 -1.545 -20.014 1.00 90.88 106 GLY A C 1
ATOM 762 O O . GLY A 1 106 ? 20.468 -2.002 -20.636 1.00 90.88 106 GLY A O 1
ATOM 763 N N . ILE A 1 107 ? 18.247 -1.734 -20.406 1.00 91.81 107 ILE A N 1
ATOM 764 C CA . ILE A 1 107 ? 17.879 -2.482 -21.623 1.00 91.81 107 ILE A CA 1
ATOM 765 C C . ILE A 1 107 ? 18.316 -1.742 -22.893 1.00 91.81 107 ILE A C 1
ATOM 767 O O . ILE A 1 107 ? 18.777 -2.377 -23.837 1.00 91.81 107 ILE A O 1
ATOM 771 N N . LEU A 1 108 ? 18.172 -0.415 -22.924 1.00 92.38 108 LEU A N 1
ATOM 772 C CA . LEU A 1 108 ? 18.478 0.393 -24.108 1.00 92.38 108 LEU A CA 1
ATOM 773 C C . LEU A 1 108 ? 19.984 0.589 -24.335 1.00 92.38 108 LEU A C 1
ATOM 775 O O . LEU A 1 108 ? 20.414 0.658 -25.483 1.00 92.38 108 LEU A O 1
ATOM 779 N N . PHE A 1 109 ? 20.780 0.695 -23.266 1.00 91.12 109 PHE A N 1
ATOM 780 C CA . PHE A 1 109 ? 22.200 1.057 -23.358 1.00 91.12 109 PHE A CA 1
ATOM 781 C C . PHE A 1 109 ? 23.168 -0.137 -23.349 1.00 91.12 109 PHE A C 1
ATOM 783 O O . PHE A 1 109 ? 24.281 0.001 -23.853 1.00 91.12 109 PHE A O 1
ATOM 790 N N . ILE A 1 110 ? 22.789 -1.292 -22.786 1.00 84.31 110 ILE A N 1
ATOM 791 C CA . ILE A 1 110 ? 23.682 -2.457 -22.647 1.00 84.31 110 ILE A CA 1
ATOM 792 C C . ILE A 1 110 ? 22.939 -3.723 -23.109 1.00 84.31 110 ILE A C 1
ATOM 794 O O . ILE A 1 110 ? 22.254 -4.364 -22.306 1.00 84.31 110 ILE A O 1
ATOM 798 N N . PRO A 1 111 ? 23.057 -4.118 -24.392 1.00 78.69 111 PRO A N 1
ATOM 799 C CA . PRO A 1 111 ? 22.308 -5.239 -24.961 1.00 78.69 111 PRO A CA 1
ATOM 800 C C . PRO A 1 111 ? 22.932 -6.611 -24.640 1.00 78.69 111 PRO A C 1
ATOM 802 O O . PRO A 1 111 ? 22.928 -7.518 -25.470 1.00 78.69 111 PRO A O 1
ATOM 805 N N . ASP A 1 112 ? 23.472 -6.787 -23.434 1.00 92.31 112 ASP A N 1
ATOM 806 C CA . ASP A 1 112 ? 23.928 -8.092 -22.960 1.00 92.31 112 ASP A CA 1
ATOM 807 C C . ASP A 1 112 ? 22.736 -8.910 -22.458 1.00 92.31 112 ASP A C 1
ATOM 809 O O . ASP A 1 112 ? 22.065 -8.505 -21.509 1.00 92.31 112 ASP A O 1
ATOM 813 N N . LEU A 1 113 ? 22.519 -10.108 -23.016 1.00 91.00 113 LEU A N 1
ATOM 814 C CA . LEU A 1 113 ? 21.374 -10.979 -22.696 1.00 91.00 113 LEU A CA 1
ATOM 815 C C . LEU A 1 113 ? 21.155 -11.161 -21.184 1.00 91.00 113 LEU A C 1
ATOM 817 O O . LEU A 1 113 ? 20.029 -11.089 -20.691 1.00 91.00 113 LEU A O 1
ATOM 821 N N . ARG A 1 114 ? 22.240 -11.366 -20.427 1.00 93.62 114 ARG A N 1
ATOM 822 C CA . ARG A 1 114 ? 22.189 -11.530 -18.967 1.00 93.62 114 ARG A CA 1
ATOM 823 C C . ARG A 1 114 ? 21.696 -10.264 -18.261 1.00 93.62 114 ARG A C 1
ATOM 825 O O . ARG A 1 114 ? 20.905 -10.361 -17.325 1.00 93.62 114 ARG A O 1
ATOM 832 N N . MET A 1 115 ? 22.149 -9.093 -18.704 1.00 90.62 115 MET A N 1
ATOM 833 C CA . MET A 1 115 ? 21.752 -7.806 -18.129 1.00 90.62 115 MET A CA 1
ATOM 834 C C . MET A 1 115 ? 20.328 -7.442 -18.544 1.00 90.62 115 MET A C 1
ATOM 836 O O . MET A 1 115 ? 19.560 -6.961 -17.718 1.00 90.62 115 MET A O 1
ATOM 840 N N . THR A 1 116 ? 19.925 -7.756 -19.778 1.00 92.06 116 THR A N 1
ATOM 841 C CA . THR A 1 116 ? 18.545 -7.581 -20.244 1.00 92.06 116 THR A CA 1
ATOM 842 C C . THR A 1 116 ? 17.557 -8.389 -19.402 1.00 92.06 116 THR A C 1
ATOM 844 O O . THR A 1 116 ? 16.544 -7.840 -18.976 1.00 92.06 116 THR A O 1
ATOM 847 N N . LEU A 1 117 ? 17.854 -9.661 -19.098 1.00 94.69 117 LEU A N 1
ATOM 848 C CA . LEU A 1 117 ? 16.998 -10.489 -18.235 1.00 94.69 117 LEU A CA 1
ATOM 849 C C . LEU A 1 117 ? 16.878 -9.918 -16.816 1.00 94.69 117 LEU A C 1
ATOM 851 O O . LEU A 1 117 ? 15.781 -9.873 -16.258 1.00 94.69 117 LEU A O 1
ATOM 855 N N . LEU A 1 118 ? 17.989 -9.449 -16.244 1.00 93.69 118 LEU A N 1
ATOM 856 C CA . LEU A 1 118 ? 18.000 -8.837 -14.916 1.00 93.69 118 LEU A CA 1
ATOM 857 C C . LEU A 1 118 ? 17.193 -7.528 -14.898 1.00 93.69 118 LEU A C 1
ATOM 859 O O . LEU A 1 118 ? 16.368 -7.328 -14.009 1.00 93.69 118 LEU A O 1
ATOM 863 N N . ASN A 1 119 ? 17.362 -6.675 -15.908 1.00 92.12 119 ASN A N 1
ATOM 864 C CA . ASN A 1 119 ? 16.608 -5.428 -16.043 1.00 92.12 119 ASN A CA 1
ATOM 865 C C . ASN A 1 119 ? 15.107 -5.671 -16.279 1.00 92.12 119 ASN A C 1
ATOM 867 O O . ASN A 1 119 ? 14.281 -4.938 -15.739 1.00 92.12 119 ASN A O 1
ATOM 871 N N . LEU A 1 120 ? 14.731 -6.722 -17.019 1.00 94.19 120 LEU A N 1
ATOM 872 C CA . LEU A 1 120 ? 13.330 -7.136 -17.162 1.00 94.19 120 LEU A CA 1
ATOM 873 C C . LEU A 1 120 ? 12.727 -7.582 -15.828 1.00 94.19 120 LEU A C 1
ATOM 875 O O . LEU A 1 120 ? 11.603 -7.199 -15.510 1.00 94.19 120 LEU A O 1
ATOM 879 N N . LEU A 1 121 ? 13.470 -8.346 -15.024 1.00 95.56 121 LEU A N 1
ATOM 880 C CA . LEU A 1 121 ? 13.020 -8.740 -13.690 1.00 95.56 121 LEU A CA 1
ATOM 881 C C . LEU A 1 121 ? 12.816 -7.517 -12.786 1.00 95.56 121 LEU A C 1
ATOM 883 O O . LEU A 1 121 ? 11.782 -7.418 -12.125 1.00 95.56 121 LEU A O 1
ATOM 887 N N . ILE A 1 122 ? 13.746 -6.556 -12.811 1.00 93.81 122 ILE A N 1
ATOM 888 C CA . ILE A 1 122 ? 13.595 -5.278 -12.099 1.00 93.81 122 ILE A CA 1
ATOM 889 C C . ILE A 1 122 ? 12.320 -4.560 -12.553 1.00 93.81 122 ILE A C 1
ATOM 891 O O . ILE A 1 122 ? 11.531 -4.147 -11.707 1.00 93.81 122 ILE A O 1
ATOM 895 N N . LEU A 1 123 ? 12.062 -4.470 -13.862 1.00 94.50 123 LEU A N 1
ATOM 896 C CA . LEU A 1 123 ? 10.857 -3.822 -14.389 1.00 94.50 123 LEU A CA 1
ATOM 897 C C . LEU A 1 123 ? 9.568 -4.484 -13.904 1.00 94.50 123 LEU A C 1
ATOM 899 O O . LEU A 1 123 ? 8.641 -3.784 -13.496 1.00 94.50 123 LEU A O 1
ATOM 903 N N . VAL A 1 124 ? 9.510 -5.816 -13.918 1.00 96.38 124 VAL A N 1
ATOM 904 C CA . VAL A 1 124 ? 8.339 -6.566 -13.446 1.00 96.38 124 VAL A CA 1
ATOM 905 C C . VAL A 1 124 ? 8.097 -6.308 -11.959 1.00 96.38 124 VAL A C 1
ATOM 907 O O . VAL A 1 124 ? 6.969 -6.006 -11.566 1.00 96.38 124 VAL A O 1
ATOM 910 N N . VAL A 1 125 ? 9.147 -6.365 -11.134 1.00 95.69 125 VAL A N 1
ATOM 911 C CA . VAL A 1 125 ? 9.040 -6.110 -9.691 1.00 95.69 125 VAL A CA 1
ATOM 912 C C . VAL A 1 125 ? 8.620 -4.665 -9.423 1.00 95.69 125 VAL A C 1
ATOM 914 O O . VAL A 1 125 ? 7.684 -4.431 -8.660 1.00 95.69 125 VAL A O 1
ATOM 917 N N . SER A 1 126 ? 9.244 -3.684 -10.077 1.00 93.75 126 SER A N 1
ATOM 918 C CA . SER A 1 126 ? 8.888 -2.272 -9.913 1.00 93.75 126 SER A CA 1
ATOM 919 C C . SER A 1 126 ? 7.453 -1.975 -10.366 1.00 93.75 126 SER A C 1
ATOM 921 O O . SER A 1 126 ? 6.735 -1.248 -9.679 1.00 93.75 126 SER A O 1
ATOM 923 N N . ALA A 1 127 ? 6.987 -2.577 -11.465 1.00 94.25 127 ALA A N 1
ATOM 924 C CA . ALA A 1 127 ? 5.600 -2.448 -11.912 1.00 94.25 127 ALA A CA 1
ATOM 925 C C . ALA A 1 127 ? 4.610 -3.066 -10.908 1.00 94.25 127 ALA A C 1
ATOM 927 O O . ALA A 1 127 ? 3.577 -2.461 -10.603 1.00 94.25 127 ALA A O 1
ATOM 928 N N . ALA A 1 128 ? 4.938 -4.234 -10.344 1.00 94.69 128 ALA A N 1
ATOM 929 C CA . ALA A 1 128 ? 4.133 -4.863 -9.302 1.00 94.69 128 ALA A CA 1
ATOM 930 C C . ALA A 1 128 ? 4.046 -3.980 -8.046 1.00 94.69 128 ALA A C 1
ATOM 932 O O . ALA A 1 128 ? 2.949 -3.766 -7.525 1.00 94.69 128 ALA A O 1
ATOM 933 N N . VAL A 1 129 ? 5.162 -3.392 -7.604 1.00 93.00 129 VAL A N 1
ATOM 934 C CA . VAL A 1 129 ? 5.192 -2.476 -6.452 1.00 93.00 129 VAL A CA 1
ATOM 935 C C . VAL A 1 129 ? 4.367 -1.211 -6.714 1.00 93.00 129 VAL A C 1
ATOM 937 O O . VAL A 1 129 ? 3.611 -0.806 -5.834 1.00 93.00 129 VAL A O 1
ATOM 940 N N . LEU A 1 130 ? 4.412 -0.628 -7.921 1.00 93.06 130 LEU A N 1
ATOM 941 C CA . LEU A 1 130 ? 3.582 0.535 -8.283 1.00 93.06 130 LEU A CA 1
ATOM 942 C C . LEU A 1 130 ? 2.080 0.247 -8.309 1.00 93.06 130 LEU A C 1
ATOM 944 O O . LEU A 1 130 ? 1.276 1.161 -8.110 1.00 93.06 130 LEU A O 1
ATOM 948 N N . SER A 1 131 ? 1.675 -1.006 -8.521 1.00 91.81 131 SER A N 1
ATOM 949 C CA . SER A 1 131 ? 0.253 -1.361 -8.531 1.00 91.81 131 SER A CA 1
ATOM 950 C C . SER A 1 131 ? -0.435 -1.057 -7.190 1.00 91.81 131 SER A C 1
ATOM 952 O O . SER A 1 131 ? -1.611 -0.683 -7.174 1.00 91.81 131 SER A O 1
ATOM 954 N N . VAL A 1 132 ? 0.305 -1.128 -6.076 1.00 88.94 132 VAL A N 1
ATOM 955 C CA . VAL A 1 132 ? -0.188 -0.883 -4.713 1.00 88.94 132 VAL A CA 1
ATOM 956 C C . VAL A 1 132 ? -0.595 0.585 -4.491 1.00 88.94 132 VAL A C 1
ATOM 958 O O . VAL A 1 132 ? -1.775 0.825 -4.208 1.00 88.94 132 VAL A O 1
ATOM 961 N N . PRO A 1 133 ? 0.287 1.596 -4.656 1.00 89.44 133 PRO A N 1
ATOM 962 C CA . PRO A 1 133 ? -0.085 3.000 -4.493 1.00 89.44 133 PRO A CA 1
ATOM 963 C C . PRO A 1 133 ? -1.093 3.473 -5.547 1.00 89.44 133 PRO A C 1
ATOM 965 O O . PRO A 1 133 ? -1.955 4.295 -5.234 1.00 89.44 133 PRO A O 1
ATOM 968 N N . ILE A 1 134 ? -1.064 2.924 -6.769 1.00 90.25 134 ILE A N 1
ATOM 969 C CA . ILE A 1 134 ? -2.076 3.225 -7.794 1.00 90.25 134 ILE A CA 1
ATOM 970 C C . ILE A 1 134 ? -3.452 2.723 -7.345 1.00 90.25 134 ILE A C 1
ATOM 972 O O . ILE A 1 134 ? -4.437 3.462 -7.422 1.00 90.25 134 ILE A O 1
ATOM 976 N N . ARG A 1 135 ? -3.544 1.483 -6.850 1.00 89.06 135 ARG A N 1
ATOM 977 C CA . ARG A 1 135 ? -4.799 0.924 -6.332 1.00 89.06 135 ARG A CA 1
ATOM 978 C C . ARG A 1 135 ? -5.310 1.727 -5.138 1.00 89.06 135 ARG A C 1
ATOM 980 O O . ARG A 1 135 ? -6.490 2.073 -5.116 1.00 89.06 135 ARG A O 1
ATOM 987 N N . SER A 1 136 ? -4.425 2.071 -4.203 1.00 85.50 136 SER A N 1
ATOM 988 C CA . SER A 1 136 ? -4.749 2.909 -3.042 1.00 85.50 136 SER A CA 1
ATOM 989 C C . SER A 1 136 ? -5.296 4.280 -3.465 1.00 85.50 136 SER A C 1
ATOM 991 O O . SER A 1 136 ? -6.386 4.668 -3.046 1.00 85.50 136 SER A O 1
ATOM 993 N N . ALA A 1 137 ? -4.629 4.967 -4.399 1.00 88.62 137 ALA A N 1
ATOM 994 C CA . ALA A 1 137 ? -5.083 6.256 -4.918 1.00 88.62 137 ALA A CA 1
ATOM 995 C C . ALA A 1 137 ? -6.444 6.163 -5.632 1.00 88.62 137 ALA A C 1
ATOM 997 O O . ALA A 1 137 ? -7.310 7.016 -5.437 1.00 88.62 137 ALA A O 1
ATOM 998 N N . ARG A 1 138 ? -6.680 5.108 -6.426 1.00 89.25 138 ARG A N 1
ATOM 999 C CA . ARG A 1 138 ? -7.984 4.886 -7.080 1.00 89.25 138 ARG A CA 1
ATOM 1000 C C . ARG A 1 138 ? -9.099 4.661 -6.061 1.00 89.25 138 ARG A C 1
ATOM 1002 O O . ARG A 1 138 ? -10.194 5.186 -6.253 1.00 89.25 138 ARG A O 1
ATOM 1009 N N . ASN A 1 139 ? -8.830 3.909 -4.997 1.00 85.44 139 ASN A N 1
ATOM 1010 C CA . ASN A 1 139 ? -9.791 3.688 -3.919 1.00 85.44 139 ASN A CA 1
ATOM 1011 C C . ASN A 1 139 ? -10.096 4.987 -3.162 1.00 85.44 139 ASN A C 1
ATOM 1013 O O . ASN A 1 139 ? -11.267 5.300 -2.955 1.00 85.44 139 ASN A O 1
ATOM 1017 N N . TYR A 1 140 ? -9.070 5.788 -2.857 1.00 84.19 140 TYR A N 1
ATOM 1018 C CA . TYR A 1 140 ? -9.233 7.104 -2.237 1.00 84.19 140 TYR A CA 1
ATOM 1019 C C . TYR A 1 140 ? -10.118 8.038 -3.072 1.00 84.19 140 TYR A C 1
ATOM 1021 O O . TYR A 1 140 ? -11.049 8.654 -2.557 1.00 84.19 140 TYR A O 1
ATOM 1029 N N . LEU A 1 141 ? -9.876 8.115 -4.385 1.00 87.31 141 LEU A N 1
ATOM 1030 C CA . LEU A 1 141 ? -10.663 8.969 -5.277 1.00 87.31 141 LEU A CA 1
ATOM 1031 C C . LEU A 1 141 ? -12.126 8.526 -5.380 1.00 87.31 141 LEU A C 1
ATOM 1033 O O . LEU A 1 141 ? -13.003 9.381 -5.473 1.00 87.31 141 LEU A O 1
ATOM 1037 N N . LYS A 1 142 ? -12.402 7.215 -5.357 1.00 87.06 142 LYS A N 1
ATOM 1038 C CA . LYS A 1 142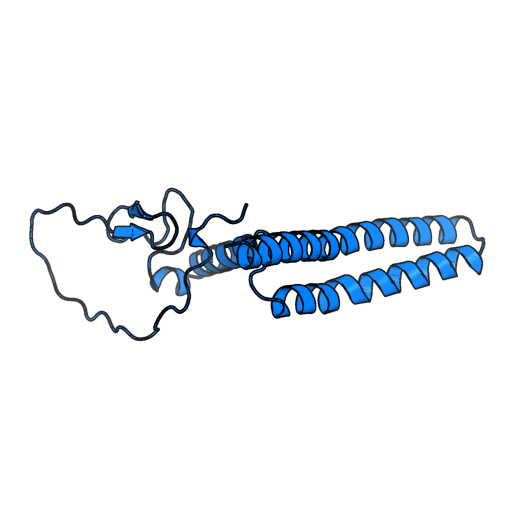 ? -13.779 6.698 -5.321 1.00 87.06 142 LYS A CA 1
ATOM 1039 C C . LYS A 1 142 ? -14.500 7.121 -4.041 1.00 87.06 142 LYS A C 1
ATOM 1041 O O . LYS A 1 142 ? -15.613 7.620 -4.132 1.00 87.06 142 LYS A O 1
ATOM 1046 N N . TYR A 1 143 ? -13.847 6.977 -2.888 1.00 81.81 143 TYR A N 1
ATOM 1047 C CA . TYR A 1 143 ? -14.405 7.372 -1.592 1.00 81.81 143 TYR A CA 1
ATOM 1048 C C . TYR A 1 143 ? -14.654 8.886 -1.495 1.00 81.81 143 TYR A C 1
ATOM 1050 O O . TYR A 1 143 ? -15.701 9.333 -1.038 1.00 81.81 143 TYR A O 1
ATOM 1058 N N . ARG A 1 144 ? -13.720 9.704 -1.995 1.00 84.75 144 ARG A N 1
ATOM 1059 C CA . ARG A 1 144 ? -13.891 11.162 -2.002 1.00 84.75 144 ARG A CA 1
ATOM 1060 C C . ARG A 1 144 ? -15.063 11.613 -2.879 1.00 84.75 144 ARG A C 1
ATOM 1062 O O . ARG A 1 144 ? -15.690 12.613 -2.558 1.00 84.75 144 ARG A O 1
ATOM 1069 N N . ARG A 1 145 ? -15.350 10.899 -3.974 1.00 86.88 145 ARG A N 1
ATOM 1070 C CA . ARG A 1 145 ? -16.519 11.181 -4.822 1.00 86.88 145 ARG A CA 1
ATOM 1071 C C . ARG A 1 145 ? -17.825 10.849 -4.107 1.00 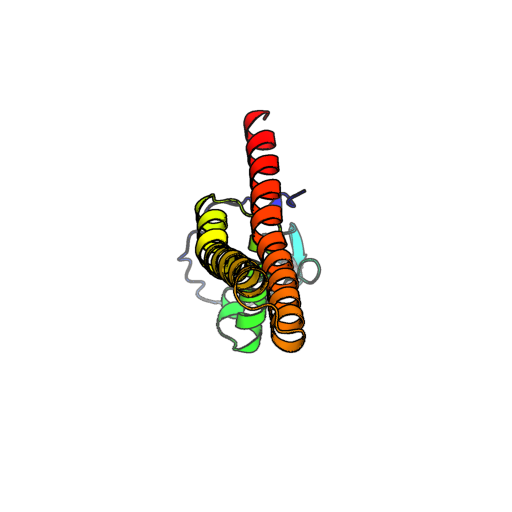86.88 145 ARG A C 1
ATOM 1073 O O . ARG A 1 145 ? -18.691 11.703 -4.078 1.00 86.88 145 ARG A O 1
ATOM 1080 N N . SER A 1 146 ? -17.926 9.690 -3.449 1.00 85.38 146 SER A N 1
ATOM 1081 C CA . SER A 1 146 ? -19.152 9.334 -2.715 1.00 85.38 146 SER A CA 1
ATOM 1082 C C . SER A 1 146 ? -19.488 10.306 -1.582 1.00 85.38 146 SER A C 1
ATOM 1084 O O . SER A 1 146 ? -20.657 10.506 -1.299 1.00 85.38 146 SER A O 1
ATOM 1086 N N . LEU A 1 147 ? -18.482 10.926 -0.956 1.00 81.31 147 LEU A N 1
ATOM 1087 C CA . LEU A 1 147 ? -18.696 11.985 0.038 1.00 81.31 147 LEU A CA 1
ATOM 1088 C C . LEU A 1 147 ? -19.115 13.332 -0.565 1.00 81.31 147 LEU A C 1
ATOM 1090 O O . LEU A 1 147 ? -19.620 14.172 0.162 1.00 81.31 147 LEU A O 1
ATOM 1094 N N . ALA A 1 148 ? -18.837 13.579 -1.846 1.00 83.81 148 ALA A N 1
ATOM 1095 C CA . ALA A 1 148 ? -19.243 14.815 -2.515 1.00 83.81 148 ALA A CA 1
ATOM 1096 C C . ALA A 1 148 ? -20.691 14.752 -3.026 1.00 83.81 148 ALA A C 1
ATOM 1098 O O . ALA A 1 148 ? -21.295 15.796 -3.249 1.00 83.81 148 ALA A O 1
ATOM 1099 N N . ASP A 1 149 ? -21.212 13.537 -3.223 1.00 85.81 149 ASP A N 1
ATOM 1100 C CA . ASP A 1 149 ? -22.570 13.276 -3.704 1.00 85.81 149 ASP A CA 1
ATOM 1101 C C . ASP A 1 149 ? -23.595 13.100 -2.558 1.00 85.81 149 ASP A C 1
ATOM 1103 O O . ASP A 1 149 ? -24.792 13.000 -2.832 1.00 85.81 149 ASP A O 1
ATOM 1107 N N . ALA A 1 150 ? -23.134 13.030 -1.302 1.00 76.44 150 ALA A N 1
ATOM 1108 C CA . ALA A 1 150 ? -23.942 12.880 -0.085 1.00 76.44 150 ALA A CA 1
ATOM 1109 C C . ALA A 1 150 ? -24.145 14.227 0.621 1.00 76.44 150 ALA A C 1
ATOM 1111 O O . ALA A 1 150 ? -25.271 14.455 1.117 1.00 76.44 150 ALA A O 1
#

Secondary structure (DSSP, 8-state):
---GGG----------------------PEEPTTT--EE-TT-SB-TTT--B-SGGGGTSHHHHHHHHHHHHHHHHH---SHHHHHHHIIIIIHHHHHHHHHHHHHHHH---HHHHHHHHHHHHHHHHHHHHHHHHHHHHHHHHHHHH--

Sequence (150 aa):
MCPDWIILPGMPTDQEVGGETLAEGDEEAELCVSCLEPNTPGANFCAKCGAPLSAYSSTGPIERVMAEGFIFRAGAECPQRAIVVMGLWILLGLPAVFGIVAGLGGILFIPDLRMTLLNLLILVVSAAVLSVPIRSARNYLKYRRSLADA

Radius of gyration: 22.98 Å; chains: 1; bounding box: 51×27×68 Å